Protein AF-A0A1Y3EAQ7-F1 (afdb_monomer_lite)

InterPro domains:
  IPR004911 Gamma interferon inducible lysosomal thiol reductase GILT [PF03227] (34-136)
  IPR004911 Gamma interferon inducible lysosomal thiol reductase GILT [PTHR13234] (21-135)

Organism: NCBI:txid6335

Foldseek 3Di:
DPPVVVVVVVVVVVVVPPPDPPPPPPPPQPAAEAEAEAWQADPVRLCCLPPPCVVCQVVNVVRHDYHYQHQHPKDWDDDDPPDIDIDDPVPDLRVLLNQLLVLLRVPPPRDDQNSQLSSQSRNPPDPVSLLVSCVVRPDPVCSVVSD

Radius of gyration: 25.39 Å; chains: 1; bounding box: 53×52×72 Å

Secondary structure (DSSP, 8-state):
-HHHHHHHHHHHHHHHHSPPTT--------PEEEEEEE-SS-HHHHHIIIIIIHHHHHHHTTTEEEEEEETTT-EEEEEETTEEEEE-TT-HHHHHHHHHHHHHHHHS-TTTTHHHHHHHHTT--STHHHHHHHHHHS-TTTGGG--

Structure (mmCIF, N/CA/C/O backbone):
data_AF-A0A1Y3EAQ7-F1
#
_entry.id   AF-A0A1Y3EAQ7-F1
#
loop_
_atom_site.group_PDB
_atom_site.id
_atom_site.type_symbol
_atom_site.label_atom_id
_atom_site.label_alt_id
_atom_site.label_comp_id
_atom_site.label_asym_id
_atom_site.label_entity_id
_atom_site.label_seq_id
_atom_site.pdbx_PDB_ins_code
_atom_site.Cartn_x
_atom_site.Cartn_y
_atom_site.Cartn_z
_atom_site.occupancy
_atom_site.B_iso_or_equiv
_atom_site.auth_seq_id
_atom_site.auth_comp_id
_atom_site.auth_asym_id
_atom_site.auth_atom_id
_atom_site.pdbx_PDB_model_num
ATOM 1 N N . MET A 1 1 ? -36.647 -40.692 52.885 1.00 61.34 1 MET A N 1
ATOM 2 C CA . MET A 1 1 ? -35.833 -40.673 51.645 1.00 61.34 1 MET A CA 1
ATOM 3 C C . MET A 1 1 ? -36.402 -39.780 50.529 1.00 61.34 1 MET A C 1
ATOM 5 O O . MET A 1 1 ? -35.637 -39.407 49.656 1.00 61.34 1 MET A O 1
ATOM 9 N N . GLY A 1 2 ? -37.687 -39.385 50.540 1.00 72.38 2 GLY A N 1
ATOM 10 C CA . GLY A 1 2 ? -38.293 -38.637 49.419 1.00 72.38 2 GLY A CA 1
ATOM 11 C C . GLY A 1 2 ? -38.014 -37.125 49.356 1.00 72.38 2 GLY A C 1
ATOM 12 O O . GLY A 1 2 ? -37.881 -36.582 48.267 1.00 72.38 2 GLY A O 1
ATOM 13 N N . LEU A 1 3 ? -37.874 -36.439 50.498 1.00 73.94 3 LEU A N 1
ATOM 14 C CA . LEU A 1 3 ? -37.755 -34.970 50.518 1.00 73.94 3 LEU A CA 1
ATOM 15 C C . LEU A 1 3 ? -36.405 -34.463 49.976 1.00 73.94 3 LEU A C 1
ATOM 17 O O . LEU A 1 3 ? -36.355 -33.464 49.268 1.00 73.94 3 LEU A O 1
ATOM 21 N N . GLY A 1 4 ? -35.317 -35.188 50.259 1.00 79.44 4 GLY A N 1
ATOM 22 C CA . GLY A 1 4 ? -33.986 -34.860 49.737 1.00 79.44 4 GLY A CA 1
ATOM 23 C C . GLY A 1 4 ? -33.891 -35.018 48.218 1.00 79.44 4 GLY A C 1
ATOM 24 O O . GLY A 1 4 ? -33.265 -34.199 47.556 1.00 79.44 4 GLY A O 1
ATOM 25 N N . LEU A 1 5 ? -34.580 -36.016 47.654 1.00 80.56 5 LEU A N 1
ATOM 26 C CA . LEU A 1 5 ? -34.631 -36.225 46.206 1.00 80.56 5 LEU A CA 1
ATOM 27 C C . LEU A 1 5 ? -35.392 -35.089 45.505 1.00 80.56 5 LEU A C 1
ATOM 29 O O . LEU A 1 5 ? -34.934 -34.580 44.487 1.00 80.56 5 LEU A O 1
ATOM 33 N N . LEU A 1 6 ? -36.516 -34.650 46.082 1.00 83.06 6 LEU A N 1
ATOM 34 C CA . LEU A 1 6 ? -37.315 -33.538 45.556 1.00 83.06 6 LEU A CA 1
ATOM 35 C C . LEU A 1 6 ? -36.540 -32.214 45.552 1.00 83.06 6 LEU A C 1
ATOM 37 O O . LEU A 1 6 ? -36.615 -31.467 44.580 1.00 83.06 6 LEU A O 1
ATOM 41 N N . LEU A 1 7 ? -35.752 -31.948 46.597 1.00 85.44 7 LEU A N 1
ATOM 42 C CA . LEU A 1 7 ? -34.897 -30.760 46.661 1.00 85.44 7 LEU A CA 1
ATOM 43 C C . LEU A 1 7 ? -33.788 -30.792 45.603 1.00 85.44 7 LEU A C 1
ATOM 45 O O . LEU A 1 7 ? -33.545 -29.782 44.949 1.00 85.44 7 LEU A O 1
ATOM 49 N N . ILE A 1 8 ? -33.157 -31.948 45.379 1.00 87.06 8 ILE A N 1
ATOM 50 C CA . ILE A 1 8 ? -32.129 -32.102 44.338 1.00 87.06 8 ILE A CA 1
ATOM 51 C C . ILE A 1 8 ? -32.725 -31.856 42.946 1.00 87.06 8 ILE A C 1
ATOM 53 O O . ILE A 1 8 ? -32.150 -31.108 42.156 1.00 87.06 8 ILE A O 1
ATOM 57 N N . PHE A 1 9 ? -33.902 -32.419 42.656 1.00 86.62 9 PHE A N 1
ATOM 58 C CA . PHE A 1 9 ? -34.596 -32.173 41.389 1.00 86.62 9 PHE A CA 1
ATOM 59 C C . PHE A 1 9 ? -34.982 -30.698 41.211 1.00 86.62 9 PHE A C 1
ATOM 61 O O . PHE A 1 9 ? -34.795 -30.151 40.125 1.00 86.62 9 PHE A O 1
ATOM 68 N N . ALA A 1 10 ? -35.451 -30.030 42.269 1.00 87.69 10 ALA A N 1
ATOM 69 C CA . ALA A 1 10 ? -35.785 -28.607 42.223 1.00 87.69 10 ALA A CA 1
ATOM 70 C C . ALA A 1 10 ? -34.554 -27.722 41.945 1.00 87.69 10 ALA A C 1
ATOM 72 O O . ALA A 1 10 ? -34.640 -26.791 41.145 1.00 87.69 10 ALA A O 1
ATOM 73 N N . ILE A 1 11 ? -33.400 -28.039 42.544 1.00 88.50 11 ILE A N 1
ATOM 74 C CA . ILE A 1 11 ? -32.130 -27.328 42.316 1.00 88.50 11 ILE A CA 1
ATOM 75 C C . ILE A 1 11 ? -31.636 -27.533 40.880 1.00 88.50 11 ILE A C 1
ATOM 77 O O . ILE A 1 11 ? -31.220 -26.573 40.233 1.00 88.50 11 ILE A O 1
ATOM 81 N N . LEU A 1 12 ? -31.706 -28.761 40.356 1.00 86.81 12 LEU A N 1
ATOM 82 C CA . LEU A 1 12 ? -31.305 -29.052 38.978 1.00 86.81 12 LEU A CA 1
ATOM 83 C C . LEU A 1 12 ? -32.187 -28.314 37.966 1.00 86.81 12 LEU A C 1
ATOM 85 O O . LEU A 1 12 ? -31.657 -27.724 37.029 1.00 86.81 12 LEU A O 1
ATOM 89 N N . ILE A 1 13 ? -33.506 -28.284 38.179 1.00 85.88 13 ILE A N 1
ATOM 90 C CA . ILE A 1 13 ? -34.435 -27.525 37.329 1.00 85.88 13 ILE A CA 1
ATOM 91 C C . ILE A 1 13 ? -34.134 -26.024 37.413 1.00 85.88 13 ILE A C 1
ATOM 93 O O . ILE A 1 13 ? -34.034 -25.369 36.378 1.00 85.88 13 ILE A O 1
ATOM 97 N N . ALA A 1 14 ? -33.916 -25.483 38.615 1.00 84.31 14 ALA A N 1
ATOM 98 C CA . ALA A 1 14 ? -33.540 -24.081 38.789 1.00 84.31 14 ALA A CA 1
ATOM 99 C C . ALA A 1 14 ? -32.233 -23.733 38.054 1.00 84.31 14 ALA A C 1
ATOM 101 O O . ALA A 1 14 ? -32.165 -22.683 37.423 1.00 84.31 14 ALA A O 1
ATOM 102 N N . LEU A 1 15 ? -31.234 -24.626 38.051 1.00 82.38 15 LEU A N 1
ATOM 103 C CA . LEU A 1 15 ? -29.984 -24.442 37.300 1.00 82.38 15 LEU A CA 1
ATOM 104 C C . LEU A 1 15 ? -30.187 -24.410 35.776 1.00 82.38 15 LEU A C 1
ATOM 106 O O . LEU A 1 15 ? -29.476 -23.678 35.095 1.00 82.38 15 LEU A O 1
ATOM 110 N N . GLN A 1 16 ? -31.142 -25.177 35.238 1.00 78.50 16 GLN A N 1
ATOM 111 C CA . GLN A 1 16 ? -31.467 -25.168 33.801 1.00 78.50 16 GLN A CA 1
ATOM 112 C C . GLN A 1 16 ? -32.275 -23.927 33.382 1.00 78.50 16 GLN A C 1
ATOM 114 O O . GLN A 1 16 ? -32.291 -23.577 32.204 1.00 78.50 16 GLN A O 1
ATOM 119 N N . LEU A 1 17 ? -32.953 -23.268 34.329 1.00 78.75 17 LEU A N 1
ATOM 120 C CA . LEU A 1 17 ? -33.730 -22.049 34.085 1.00 78.75 17 LEU A CA 1
ATOM 121 C C . LEU A 1 17 ? -32.894 -20.766 34.192 1.00 78.75 17 LEU A C 1
ATOM 123 O O . LEU A 1 17 ? -33.367 -19.710 33.775 1.00 78.75 17 LEU A O 1
ATOM 127 N N . VAL A 1 18 ? -31.666 -20.831 34.724 1.00 78.56 18 VAL A N 1
ATOM 128 C CA . VAL A 1 18 ? -30.730 -19.700 34.689 1.00 78.56 18 VAL A CA 1
ATOM 129 C C . VAL A 1 18 ? -30.266 -19.509 33.241 1.00 78.56 18 VAL A C 1
ATOM 131 O O . VAL A 1 18 ? -29.612 -20.399 32.693 1.00 78.56 18 VAL A O 1
ATOM 134 N N . PRO A 1 19 ? -30.561 -18.362 32.601 1.00 70.75 19 PRO A N 1
ATOM 135 C CA . PRO A 1 19 ? -30.065 -18.080 31.263 1.00 70.75 19 PRO A CA 1
ATOM 136 C C . PRO A 1 19 ? -28.538 -18.098 31.287 1.00 70.75 19 PRO A C 1
ATOM 138 O O . PRO A 1 19 ? -27.914 -17.384 32.074 1.00 70.75 19 PRO A O 1
ATOM 141 N N . ASN A 1 20 ? -27.923 -18.913 30.433 1.00 68.38 20 ASN A N 1
ATOM 142 C CA . ASN A 1 20 ? -26.477 -18.901 30.284 1.00 68.38 20 ASN A CA 1
ATOM 143 C C . ASN A 1 20 ? -26.068 -17.515 29.743 1.00 68.38 20 ASN A C 1
ATOM 145 O O . ASN A 1 20 ? -26.482 -17.163 28.640 1.00 68.38 20 ASN A O 1
ATOM 149 N N . PRO A 1 21 ? -25.239 -16.722 30.447 1.00 65.00 21 PRO A N 1
ATOM 150 C CA . PRO A 1 21 ? -24.805 -15.413 29.949 1.00 65.00 21 PRO A CA 1
ATOM 151 C C . PRO A 1 21 ? -24.023 -15.511 28.624 1.00 65.00 21 PRO A C 1
ATOM 153 O O . PRO A 1 21 ? -23.879 -14.517 27.917 1.00 65.00 21 PRO A O 1
ATOM 156 N N . ASN A 1 22 ? -23.572 -16.715 28.250 1.00 65.50 22 ASN A N 1
ATOM 157 C CA . ASN A 1 22 ? -22.917 -17.017 26.978 1.00 65.50 22 ASN A CA 1
ATOM 158 C C . ASN A 1 22 ? -23.866 -17.577 25.899 1.00 65.50 22 ASN A C 1
ATOM 160 O O . ASN A 1 22 ? -23.408 -17.841 24.790 1.00 65.50 22 ASN A O 1
ATOM 164 N N . SER A 1 23 ? -25.171 -17.745 26.165 1.00 65.75 23 SER A N 1
ATOM 165 C CA . SER A 1 23 ? -26.159 -18.143 25.142 1.00 65.75 23 SER A CA 1
ATOM 166 C C . SER A 1 23 ? -26.646 -16.971 24.291 1.00 65.75 23 SER A C 1
ATOM 168 O O . SER A 1 23 ? -27.705 -17.057 23.668 1.00 65.75 23 SER A O 1
ATOM 170 N N . GLY A 1 24 ? -25.892 -15.868 24.255 1.00 62.16 24 GLY A N 1
ATOM 171 C CA . GLY A 1 24 ? -26.090 -14.827 23.263 1.00 62.16 24 GLY A CA 1
ATOM 172 C C . GLY A 1 24 ? -25.986 -15.463 21.884 1.00 62.16 24 GLY A C 1
ATOM 173 O O . GLY A 1 24 ? -24.898 -15.839 21.449 1.00 62.16 24 GLY A O 1
ATOM 174 N N . HIS A 1 25 ? -27.125 -15.616 21.211 1.00 59.50 25 HIS A N 1
ATOM 175 C CA . HIS A 1 25 ? -27.168 -15.948 19.799 1.00 59.50 25 HIS A CA 1
ATOM 176 C C . HIS A 1 25 ? -26.383 -14.838 19.101 1.00 59.50 25 HIS A C 1
ATOM 178 O O . HIS A 1 25 ? -26.868 -13.714 18.972 1.00 59.50 25 HIS A O 1
ATOM 184 N N . ARG A 1 26 ? -25.111 -15.104 18.779 1.00 66.25 26 ARG A N 1
ATOM 185 C CA . ARG A 1 26 ? -24.231 -14.137 18.133 1.00 66.25 26 ARG A CA 1
ATOM 186 C C . ARG A 1 26 ? -24.790 -13.970 16.728 1.00 66.25 26 ARG A C 1
ATOM 188 O O . ARG A 1 26 ? -24.432 -14.727 15.830 1.00 66.25 26 ARG A O 1
ATOM 195 N N . VAL A 1 27 ? -25.732 -13.037 16.571 1.00 67.00 27 VAL A N 1
ATOM 196 C CA . VAL A 1 27 ? -26.267 -12.635 15.274 1.00 67.00 27 VAL A CA 1
ATOM 197 C C . VAL A 1 27 ? -25.048 -12.294 14.440 1.00 67.00 27 VAL A C 1
ATOM 199 O O . VAL A 1 27 ? -24.325 -11.341 14.732 1.00 67.00 27 VAL A O 1
ATOM 202 N N . LYS A 1 28 ? -24.751 -13.148 13.463 1.00 62.31 28 LYS A N 1
ATOM 203 C CA . LYS A 1 28 ? -23.653 -12.934 12.536 1.00 62.31 28 LYS A CA 1
ATOM 204 C C . LYS A 1 28 ? -24.105 -11.783 11.647 1.00 62.31 28 LYS A C 1
ATOM 206 O O . LYS A 1 28 ? -24.796 -12.004 10.658 1.00 62.31 28 LYS A O 1
ATOM 211 N N . VAL A 1 29 ? -23.822 -10.554 12.079 1.00 66.62 29 VAL A N 1
ATOM 212 C CA . VAL A 1 29 ? -24.131 -9.351 11.309 1.00 66.62 29 VAL A CA 1
ATOM 213 C C . VAL A 1 29 ? -23.452 -9.525 9.950 1.00 66.62 29 VAL A C 1
ATOM 215 O O . VAL A 1 29 ? -22.249 -9.802 9.929 1.00 66.62 29 VAL A O 1
ATOM 218 N N . PRO A 1 30 ? -24.191 -9.450 8.829 1.00 64.19 30 PRO A N 1
ATOM 219 C CA . PRO A 1 30 ? -23.590 -9.537 7.510 1.00 64.19 30 PRO A CA 1
ATOM 220 C C . PRO A 1 30 ? -22.521 -8.454 7.382 1.00 64.19 30 PRO A C 1
ATOM 222 O O . PRO A 1 30 ? -22.824 -7.263 7.416 1.00 64.19 30 PRO A O 1
ATOM 225 N N . THR A 1 31 ? -21.261 -8.866 7.286 1.00 78.06 31 THR A N 1
ATOM 226 C CA . THR A 1 31 ? -20.149 -7.947 7.059 1.00 78.06 31 THR A CA 1
ATOM 227 C C . THR A 1 31 ? -20.165 -7.534 5.600 1.00 78.06 31 THR A C 1
ATOM 229 O O . THR A 1 31 ? -20.141 -8.386 4.708 1.00 78.06 31 THR A O 1
ATOM 232 N N . VAL A 1 32 ? -20.203 -6.229 5.346 1.00 90.00 32 VAL A N 1
ATOM 233 C CA . VAL A 1 32 ? -20.077 -5.705 3.984 1.00 90.00 32 VAL A CA 1
ATOM 234 C C . VAL A 1 32 ? -18.660 -5.996 3.491 1.00 90.00 32 VAL A C 1
ATOM 236 O O . VAL A 1 32 ? -17.693 -5.843 4.234 1.00 90.00 32 VAL A O 1
ATOM 239 N N . GLN A 1 33 ? -18.526 -6.427 2.241 1.00 92.81 33 GLN A N 1
ATOM 240 C CA . GLN A 1 33 ? -17.224 -6.613 1.606 1.00 92.81 33 GLN A CA 1
ATOM 241 C C . GLN A 1 33 ? -16.861 -5.339 0.838 1.00 92.81 33 GLN A C 1
ATOM 243 O O . GLN A 1 33 ? -17.583 -4.953 -0.081 1.00 92.81 33 GLN A O 1
ATOM 248 N N . LEU A 1 34 ? -15.740 -4.707 1.185 1.00 93.50 34 LEU A N 1
ATOM 249 C CA . LEU A 1 34 ? -15.181 -3.577 0.439 1.00 93.50 34 LEU A CA 1
ATOM 250 C C . LEU A 1 34 ? -13.861 -4.008 -0.191 1.00 93.50 34 LEU A C 1
ATOM 252 O O . LEU A 1 34 ? -12.937 -4.404 0.515 1.00 93.50 34 LEU A O 1
ATOM 256 N N . ARG A 1 35 ? -13.752 -3.903 -1.515 1.00 95.88 35 ARG A N 1
ATOM 257 C CA . ARG A 1 35 ? -12.488 -4.103 -2.227 1.00 95.88 35 ARG A CA 1
ATOM 258 C C . ARG A 1 35 ? -12.066 -2.802 -2.891 1.00 95.88 35 ARG A C 1
ATOM 260 O O . ARG A 1 35 ? -12.842 -2.228 -3.649 1.00 95.88 35 ARG A O 1
ATOM 267 N N . VAL A 1 36 ? -10.849 -2.355 -2.605 1.00 97.38 36 VAL A N 1
ATOM 268 C CA . VAL A 1 36 ? -10.283 -1.111 -3.135 1.00 97.38 36 VAL A CA 1
ATOM 269 C C . VAL A 1 36 ? -9.151 -1.465 -4.087 1.00 97.38 36 VAL A C 1
ATOM 271 O O . VAL A 1 36 ? -8.145 -2.021 -3.657 1.00 97.38 36 VAL A O 1
ATOM 274 N N . PHE A 1 37 ? -9.310 -1.130 -5.364 1.00 98.06 37 PHE A N 1
ATOM 275 C CA . PHE A 1 37 ? -8.261 -1.257 -6.374 1.00 98.06 37 PHE A CA 1
ATOM 276 C C . PHE A 1 37 ? -7.602 0.103 -6.575 1.00 98.06 37 PHE A C 1
ATOM 278 O O . PHE A 1 37 ? -8.305 1.088 -6.797 1.00 98.06 37 PHE A O 1
ATOM 285 N N . TYR A 1 38 ? -6.278 0.168 -6.470 1.00 98.44 38 TYR A N 1
ATOM 286 C CA . TYR A 1 38 ? -5.552 1.439 -6.472 1.00 98.44 38 TYR A CA 1
ATOM 287 C C . TYR A 1 38 ? -4.128 1.285 -7.023 1.00 98.44 38 TYR A C 1
ATOM 289 O O . TYR A 1 38 ? -3.661 0.166 -7.234 1.00 98.44 38 TYR A O 1
ATOM 297 N N . GLU A 1 39 ? -3.445 2.406 -7.253 1.00 97.88 39 GLU A N 1
ATOM 298 C CA . GLU A 1 39 ? -2.056 2.468 -7.736 1.00 97.88 39 GLU A CA 1
ATOM 299 C C . GLU A 1 39 ? -1.207 3.288 -6.759 1.00 97.88 39 GLU A C 1
ATOM 301 O O . GLU A 1 39 ? -1.717 4.197 -6.096 1.00 97.88 39 GLU A O 1
ATOM 306 N N . SER A 1 40 ? 0.085 2.987 -6.642 1.00 97.44 40 SER A N 1
ATOM 307 C CA . SER A 1 40 ? 0.965 3.661 -5.683 1.00 97.44 40 SER A CA 1
ATOM 308 C C . SER A 1 40 ? 1.290 5.112 -6.047 1.00 97.44 40 SER A C 1
ATOM 310 O O . SER A 1 40 ? 1.558 5.903 -5.141 1.00 97.44 40 SER A O 1
ATOM 312 N N . LEU A 1 41 ? 1.316 5.466 -7.342 1.00 97.44 41 LEU A N 1
ATOM 313 C CA . LEU A 1 41 ? 1.669 6.814 -7.817 1.00 97.44 41 LEU A CA 1
ATOM 314 C C . LEU A 1 41 ? 0.489 7.583 -8.434 1.00 97.44 41 LEU A C 1
ATOM 316 O O . LEU A 1 41 ? 0.651 8.742 -8.812 1.00 97.44 41 LEU A O 1
ATOM 320 N N . CYS A 1 42 ? -0.711 6.997 -8.476 1.00 98.12 42 CYS A N 1
ATOM 321 C CA . CYS A 1 42 ? -1.909 7.699 -8.927 1.00 98.12 42 CYS A CA 1
ATOM 322 C C . CYS A 1 42 ? -2.397 8.703 -7.859 1.00 98.12 42 CYS A C 1
ATOM 324 O O . CYS A 1 42 ? -2.722 8.299 -6.737 1.00 98.12 42 CYS A O 1
ATOM 326 N N . PRO A 1 43 ? -2.533 10.002 -8.185 1.00 97.50 43 PRO A N 1
ATOM 327 C CA . PRO A 1 43 ? -2.933 11.015 -7.211 1.00 97.50 43 PRO A CA 1
ATOM 328 C C . PRO A 1 43 ? -4.340 10.807 -6.643 1.00 97.50 43 PRO A C 1
ATOM 330 O O . PRO A 1 43 ? -4.551 11.033 -5.450 1.00 97.50 43 PRO A O 1
ATOM 333 N N . ASP A 1 44 ? -5.279 10.307 -7.446 1.00 97.94 44 ASP A N 1
ATOM 334 C CA . ASP A 1 44 ? -6.643 10.024 -6.988 1.00 97.94 44 ASP A CA 1
ATOM 335 C C . ASP A 1 44 ? -6.676 8.839 -6.014 1.00 97.94 44 ASP A C 1
ATOM 337 O O . ASP A 1 44 ? -7.376 8.887 -5.001 1.00 97.94 44 ASP A O 1
ATOM 341 N N . SER A 1 45 ? -5.855 7.810 -6.265 1.00 98.25 45 SER A N 1
ATOM 342 C CA . SER A 1 45 ? -5.665 6.681 -5.342 1.00 98.25 45 SER A CA 1
ATOM 343 C C . SER A 1 45 ? -5.131 7.159 -3.994 1.00 98.25 45 SER A C 1
ATOM 345 O O . SER A 1 45 ? -5.682 6.821 -2.944 1.00 98.25 45 SER A O 1
ATOM 347 N N . THR A 1 46 ? -4.094 8.001 -4.014 1.00 97.56 46 THR A N 1
ATOM 348 C CA . THR A 1 46 ? -3.530 8.599 -2.799 1.00 97.56 46 THR A CA 1
ATOM 349 C C . THR A 1 46 ? -4.563 9.431 -2.047 1.00 97.56 46 THR A C 1
ATOM 351 O O . THR A 1 46 ? -4.676 9.313 -0.825 1.00 97.56 46 THR A O 1
ATOM 354 N N . SER A 1 47 ? -5.325 10.256 -2.770 1.00 98.12 47 SER A N 1
ATOM 355 C CA . SER A 1 47 ? -6.371 11.101 -2.197 1.00 98.12 47 SER A CA 1
ATOM 356 C C . SER A 1 47 ? -7.446 10.260 -1.512 1.00 98.12 47 SER A C 1
ATOM 358 O O . SER A 1 47 ? -7.747 10.489 -0.340 1.00 98.12 47 SER A O 1
ATOM 360 N N . PHE A 1 48 ? -7.966 9.232 -2.188 1.00 97.94 48 PHE A N 1
ATOM 361 C CA . PHE A 1 48 ? -8.950 8.318 -1.612 1.00 97.94 48 PHE A CA 1
ATOM 362 C C . PHE A 1 48 ? -8.429 7.639 -0.338 1.00 97.94 48 PHE A C 1
ATOM 364 O O . PHE A 1 48 ? -9.095 7.683 0.699 1.00 97.94 48 PHE A O 1
ATOM 371 N N . LEU A 1 49 ? -7.228 7.055 -0.386 1.00 97.69 49 LEU A N 1
ATOM 372 C CA . LEU A 1 49 ? -6.666 6.328 0.754 1.00 97.69 49 LEU A CA 1
ATOM 373 C C . LEU A 1 49 ? -6.466 7.238 1.970 1.00 97.69 49 LEU A C 1
ATOM 375 O O . LEU A 1 49 ? -6.947 6.911 3.052 1.00 97.69 49 LEU A O 1
ATOM 379 N N . ARG A 1 50 ? -5.826 8.398 1.789 1.00 96.12 50 ARG A N 1
ATOM 380 C CA . ARG A 1 50 ? -5.467 9.296 2.900 1.00 96.12 50 ARG A CA 1
ATOM 381 C C . ARG A 1 50 ? -6.640 10.112 3.430 1.00 96.12 50 ARG A C 1
ATOM 383 O O . ARG A 1 50 ? -6.734 10.343 4.629 1.00 96.12 50 ARG A O 1
ATOM 390 N N . THR A 1 51 ? -7.506 10.605 2.547 1.00 96.69 51 THR A N 1
ATOM 391 C CA . THR A 1 51 ? -8.527 11.598 2.933 1.00 96.69 51 THR A CA 1
ATOM 392 C C . THR A 1 51 ? -9.899 10.989 3.185 1.00 96.69 51 THR A C 1
ATOM 394 O O . THR A 1 51 ? -10.698 11.592 3.896 1.00 96.69 51 THR A O 1
ATOM 397 N N . GLN A 1 52 ? -10.177 9.802 2.636 1.00 96.00 52 GLN A N 1
ATOM 398 C CA . GLN A 1 52 ? -11.487 9.157 2.760 1.00 96.00 52 GLN A CA 1
ATOM 399 C C . GLN A 1 52 ? -11.399 7.856 3.556 1.00 96.00 52 GLN A C 1
ATOM 401 O O . GLN A 1 52 ? -12.137 7.682 4.524 1.00 96.00 52 GLN A O 1
ATOM 406 N N . LEU A 1 53 ? -10.492 6.947 3.186 1.00 96.00 53 LEU A N 1
ATOM 407 C CA . LEU A 1 53 ? -10.435 5.623 3.808 1.00 96.00 53 LEU A CA 1
ATOM 408 C C . LEU A 1 53 ? -9.771 5.643 5.192 1.00 96.00 53 LEU A C 1
ATOM 410 O O . LEU A 1 53 ? -10.328 5.101 6.147 1.00 96.00 53 LEU A O 1
ATOM 414 N N . GLU A 1 54 ? -8.598 6.262 5.312 1.00 94.56 54 GLU A N 1
ATOM 415 C CA . GLU A 1 54 ? -7.802 6.274 6.544 1.00 94.56 54 GLU A CA 1
ATOM 416 C C . GLU A 1 54 ? -8.524 6.884 7.756 1.00 94.56 54 GLU A C 1
ATOM 418 O O . GLU A 1 54 ? -8.533 6.234 8.807 1.00 94.56 54 GLU A O 1
ATOM 423 N N . PRO A 1 55 ? -9.240 8.021 7.639 1.00 94.81 55 PRO A N 1
ATOM 424 C CA . PRO A 1 55 ? -10.008 8.578 8.755 1.00 94.81 55 PRO A CA 1
ATOM 425 C C . PRO A 1 55 ? -11.119 7.649 9.262 1.00 94.81 55 PRO A C 1
ATOM 427 O O . PRO A 1 55 ? -11.490 7.702 10.435 1.00 94.81 55 PRO A O 1
ATOM 430 N N . LEU A 1 56 ? -11.659 6.792 8.390 1.00 94.00 56 LEU A N 1
ATOM 431 C CA . LEU A 1 56 ? -12.745 5.869 8.721 1.00 94.00 56 LEU A CA 1
ATOM 432 C C . LEU A 1 56 ? -12.241 4.500 9.184 1.00 94.00 56 LEU A C 1
ATOM 434 O O . LEU A 1 56 ? -13.011 3.746 9.779 1.00 94.00 56 LEU A O 1
ATOM 438 N N . TRP A 1 57 ? -10.971 4.171 8.946 1.00 94.31 57 TRP A N 1
ATOM 439 C CA . TRP A 1 57 ? -10.416 2.824 9.086 1.00 94.31 57 TRP A CA 1
ATOM 440 C C . TRP A 1 57 ? -10.710 2.129 10.429 1.00 94.31 57 TRP A C 1
ATOM 442 O O . TRP A 1 57 ? -11.200 0.995 10.403 1.00 94.31 57 TRP A O 1
ATOM 452 N N . PRO A 1 58 ? -10.514 2.766 11.606 1.00 91.44 58 PRO A N 1
ATOM 453 C CA . PRO A 1 58 ? -10.748 2.100 12.892 1.00 91.44 58 PRO A CA 1
ATOM 454 C C . PRO A 1 58 ? -12.217 1.722 13.126 1.00 91.44 58 PRO A C 1
ATOM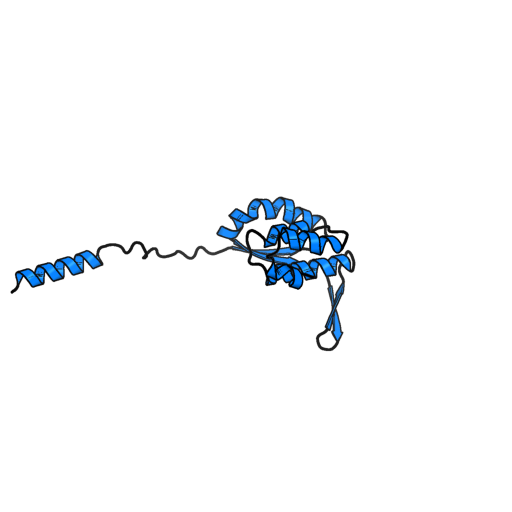 456 O O . PRO A 1 58 ? -12.514 0.714 13.771 1.00 91.44 58 PRO A O 1
ATOM 459 N N . THR A 1 59 ? -13.142 2.531 12.611 1.00 91.06 59 THR A N 1
ATOM 460 C CA . THR A 1 59 ? -14.586 2.297 12.733 1.00 91.06 59 THR A CA 1
ATOM 461 C C . THR A 1 59 ? -15.069 1.339 11.651 1.00 91.06 59 THR A C 1
ATOM 463 O O . THR A 1 59 ? -15.847 0.431 11.927 1.00 91.06 59 THR A O 1
ATOM 466 N N . LEU A 1 60 ? -14.565 1.498 10.427 1.00 90.81 60 LEU A N 1
ATOM 467 C CA . LEU A 1 60 ? -14.962 0.725 9.256 1.00 90.81 60 LEU A CA 1
ATOM 468 C C . LEU A 1 60 ? -14.683 -0.772 9.436 1.00 90.81 60 LEU A C 1
ATOM 470 O O . LEU A 1 60 ? -15.558 -1.590 9.156 1.00 90.81 60 LEU A O 1
ATOM 474 N N . LEU A 1 61 ? -13.512 -1.130 9.978 1.00 91.00 61 LEU A N 1
ATOM 475 C CA . LEU A 1 61 ? -13.113 -2.528 10.200 1.00 91.00 61 LEU A CA 1
ATOM 476 C C . LEU A 1 61 ? -14.010 -3.295 11.192 1.00 91.00 61 LEU A C 1
ATOM 478 O O . LEU A 1 61 ? -13.929 -4.519 11.261 1.00 91.00 61 LEU A O 1
ATOM 482 N N . GLN A 1 62 ? -14.875 -2.614 11.953 1.00 89.69 62 GLN A N 1
ATOM 483 C CA . GLN A 1 62 ? -15.838 -3.267 12.853 1.00 89.69 62 GLN A CA 1
ATOM 484 C C . GLN A 1 62 ? -17.054 -3.833 12.103 1.00 89.69 62 GLN A C 1
ATOM 486 O O . GLN A 1 62 ? -17.726 -4.731 12.608 1.00 89.69 62 GLN A O 1
ATOM 491 N N . PHE A 1 63 ? -17.334 -3.315 10.904 1.00 90.00 63 PHE A N 1
ATOM 492 C CA . PHE A 1 63 ? -18.546 -3.624 10.136 1.00 90.00 63 PHE A CA 1
ATOM 493 C C . PHE A 1 63 ? -18.249 -4.142 8.724 1.00 90.00 63 PHE A C 1
ATOM 495 O O . PHE A 1 63 ? -19.101 -4.777 8.097 1.00 90.00 63 PHE A O 1
ATOM 502 N N . VAL A 1 64 ? -17.046 -3.867 8.218 1.00 91.00 64 VAL A N 1
ATOM 503 C CA . VAL A 1 64 ? -16.652 -4.110 6.833 1.00 91.00 64 VAL A CA 1
ATOM 504 C C . VAL A 1 64 ? -15.385 -4.948 6.798 1.00 91.00 64 VAL A C 1
ATOM 506 O O . VAL A 1 64 ? -14.399 -4.652 7.470 1.00 91.00 64 VAL A O 1
ATOM 509 N N . ASN A 1 65 ? -15.399 -5.975 5.959 1.00 91.38 65 ASN A N 1
ATOM 510 C CA . ASN A 1 65 ? -14.203 -6.719 5.609 1.00 91.38 65 ASN A CA 1
ATOM 511 C C . ASN A 1 65 ? -13.549 -6.045 4.397 1.00 91.38 65 ASN A C 1
ATOM 513 O O . ASN A 1 65 ? -14.082 -6.105 3.282 1.00 91.38 65 ASN A O 1
ATOM 517 N N . VAL A 1 66 ? -12.429 -5.360 4.635 1.00 92.88 66 VAL A N 1
ATOM 518 C CA . VAL A 1 66 ? -11.738 -4.581 3.606 1.00 92.88 66 VAL A CA 1
ATOM 519 C C . VAL A 1 66 ? -10.596 -5.380 2.985 1.00 92.88 66 VAL A C 1
ATOM 521 O O . VAL A 1 66 ? -9.755 -5.931 3.689 1.00 92.88 66 VAL A O 1
ATOM 524 N N . SER A 1 67 ? -10.541 -5.385 1.655 1.00 94.06 67 SER A N 1
ATOM 525 C CA . SER A 1 67 ? -9.448 -5.925 0.848 1.00 94.06 67 SER A CA 1
ATOM 526 C C . SER A 1 67 ? -8.836 -4.796 0.019 1.00 94.06 67 SER A C 1
ATOM 528 O O . SER A 1 67 ? -9.532 -4.123 -0.743 1.00 94.06 67 SER A O 1
ATOM 530 N N . LEU A 1 68 ? -7.537 -4.573 0.193 1.00 97.62 68 LEU A N 1
ATOM 531 C CA . LEU A 1 68 ? -6.764 -3.575 -0.542 1.00 97.62 68 LEU A CA 1
ATOM 532 C C . LEU A 1 68 ? -6.008 -4.290 -1.666 1.00 97.62 68 LEU A C 1
ATOM 534 O O . LEU A 1 68 ? -5.371 -5.307 -1.417 1.00 97.62 68 LEU A O 1
ATOM 538 N N . VAL A 1 69 ? -6.115 -3.793 -2.897 1.00 98.00 69 VAL A N 1
ATOM 539 C CA . VAL A 1 69 ? -5.539 -4.421 -4.096 1.00 98.00 69 VAL A CA 1
ATOM 540 C C . VAL A 1 69 ? -4.699 -3.387 -4.866 1.00 98.00 69 VAL A C 1
ATOM 542 O O . VAL A 1 69 ? -5.238 -2.674 -5.721 1.00 98.00 69 VAL A O 1
ATOM 545 N N . PRO A 1 70 ? -3.394 -3.264 -4.557 1.00 97.44 70 PRO A N 1
ATOM 546 C CA . PRO A 1 70 ? -2.469 -2.392 -5.281 1.00 97.44 70 PRO A CA 1
ATOM 547 C C . PRO A 1 70 ? -2.140 -2.991 -6.655 1.00 97.44 70 PRO A C 1
ATOM 549 O O . PRO A 1 70 ? -1.320 -3.895 -6.784 1.00 97.44 70 PRO A O 1
ATOM 552 N N . TYR A 1 71 ? -2.811 -2.502 -7.692 1.00 97.19 71 TYR A N 1
ATOM 553 C CA . TYR A 1 71 ? -2.617 -2.935 -9.077 1.00 97.19 71 TYR A CA 1
ATOM 554 C C . TYR A 1 71 ? -3.107 -1.857 -10.048 1.00 97.19 71 TYR A C 1
ATOM 556 O O . TYR A 1 71 ? -2.349 -1.365 -10.882 1.00 97.19 71 TYR A O 1
ATOM 564 N N . GLY A 1 72 ? -4.382 -1.474 -9.903 1.00 94.69 72 GLY A N 1
ATOM 565 C CA . GLY A 1 72 ? -5.054 -0.459 -10.711 1.00 94.69 72 GLY A CA 1
ATOM 566 C C . GLY A 1 72 ? -4.968 -0.737 -12.208 1.00 94.69 72 GLY A C 1
ATOM 567 O O . GLY A 1 72 ? -5.472 -1.757 -12.676 1.00 94.69 72 GLY A O 1
ATOM 568 N N . LYS A 1 73 ? -4.356 0.180 -12.958 1.00 96.69 73 LYS A N 1
ATOM 569 C CA . LYS A 1 73 ? -4.194 0.099 -14.417 1.00 96.69 73 LYS A CA 1
ATOM 570 C C . LYS A 1 73 ? -2.876 -0.536 -14.858 1.00 96.69 73 LYS A C 1
ATOM 572 O O . LYS A 1 73 ? -2.482 -0.378 -16.017 1.00 96.69 73 LYS A O 1
ATOM 577 N N . ALA A 1 74 ? -2.181 -1.236 -13.963 1.00 97.31 74 ALA A N 1
ATOM 578 C CA . ALA A 1 74 ? -1.082 -2.083 -14.384 1.00 97.31 74 ALA A CA 1
ATOM 579 C C . ALA A 1 74 ? -1.571 -3.131 -15.402 1.00 97.31 74 ALA A C 1
ATOM 581 O O . ALA A 1 74 ? -2.735 -3.529 -15.430 1.00 97.31 74 ALA A O 1
ATOM 582 N N . SER A 1 75 ? -0.663 -3.571 -16.260 1.00 97.25 75 SER A N 1
ATOM 583 C CA . SER A 1 75 ? -0.851 -4.708 -17.160 1.00 97.25 75 SER A CA 1
ATOM 584 C C . SER A 1 75 ? 0.319 -5.666 -16.991 1.00 97.25 75 SER A C 1
ATOM 586 O O . SER A 1 75 ? 1.341 -5.307 -16.407 1.00 97.25 75 SER A O 1
ATOM 588 N N . TRP A 1 76 ? 0.178 -6.893 -17.473 1.00 95.56 76 TRP A N 1
ATOM 589 C CA . TRP A 1 76 ? 1.235 -7.892 -17.406 1.00 95.56 76 TRP A CA 1
ATOM 590 C C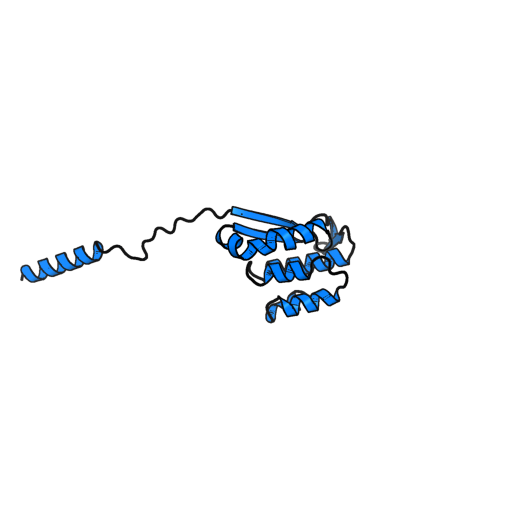 . TRP A 1 76 ? 1.391 -8.607 -18.742 1.00 95.56 76 TRP A C 1
ATOM 592 O O . TRP A 1 76 ? 0.463 -8.668 -19.552 1.00 95.56 76 TRP A O 1
ATOM 602 N N . LYS A 1 77 ? 2.586 -9.147 -18.963 1.00 96.12 77 LYS A N 1
ATOM 603 C CA . LYS A 1 77 ? 2.886 -10.085 -20.043 1.00 96.12 77 LYS A CA 1
ATOM 604 C C . LYS A 1 77 ? 3.638 -11.266 -19.457 1.00 96.12 77 LYS A C 1
ATOM 606 O O . LYS A 1 77 ? 4.577 -11.064 -18.692 1.00 96.12 77 LYS A O 1
ATOM 611 N N . GLN A 1 78 ? 3.225 -12.473 -19.820 1.00 95.44 78 GLN A N 1
ATOM 612 C CA . GLN A 1 78 ? 3.988 -13.673 -19.511 1.00 95.44 78 GLN A CA 1
ATOM 613 C C . GLN A 1 78 ? 5.223 -13.707 -20.416 1.00 95.44 78 GLN A C 1
ATOM 615 O O . GLN A 1 78 ? 5.095 -13.503 -21.627 1.00 95.44 78 GLN A O 1
ATOM 620 N N . VAL A 1 79 ? 6.402 -13.893 -19.826 1.00 93.62 79 VAL A N 1
ATOM 621 C CA . VAL A 1 79 ? 7.678 -13.946 -20.558 1.00 93.62 79 VAL A CA 1
ATOM 622 C C . VAL A 1 79 ? 8.271 -15.350 -20.603 1.00 93.62 79 VAL A C 1
ATOM 624 O O . VAL A 1 79 ? 8.854 -15.686 -21.624 1.00 93.62 79 VAL A O 1
ATOM 627 N N . ASP A 1 80 ? 8.030 -16.175 -19.580 1.00 92.06 80 ASP A N 1
ATOM 628 C CA . ASP A 1 80 ? 8.411 -17.593 -19.516 1.00 92.06 80 ASP A CA 1
ATOM 629 C C . ASP A 1 80 ? 7.346 -18.401 -18.744 1.00 92.06 80 ASP A C 1
ATOM 631 O O . ASP A 1 80 ? 6.333 -17.849 -18.307 1.00 92.06 80 ASP A O 1
ATOM 635 N N . ASN A 1 81 ? 7.545 -19.718 -18.596 1.00 79.12 81 ASN A N 1
ATOM 636 C CA . ASN A 1 81 ? 6.530 -20.672 -18.117 1.00 79.12 81 ASN A CA 1
ATOM 637 C C . ASN A 1 81 ? 5.875 -20.348 -16.763 1.00 79.12 81 ASN A C 1
ATOM 639 O O . ASN A 1 81 ? 4.812 -20.900 -16.526 1.00 79.12 81 ASN A O 1
ATOM 643 N N . ASP A 1 82 ? 6.421 -19.438 -15.950 1.00 87.75 82 ASP A N 1
ATOM 644 C CA . ASP A 1 82 ? 5.749 -18.865 -14.770 1.00 87.75 82 ASP A CA 1
ATOM 645 C C . ASP A 1 82 ? 6.187 -17.415 -14.458 1.00 87.75 82 ASP A C 1
ATOM 647 O O . ASP A 1 82 ? 5.847 -16.867 -13.409 1.00 87.75 82 ASP A O 1
ATOM 651 N N . ASP A 1 83 ? 6.909 -16.763 -15.376 1.00 90.44 83 ASP A N 1
ATOM 652 C CA . ASP A 1 83 ? 7.442 -15.417 -15.153 1.00 90.44 83 ASP A CA 1
ATOM 653 C C . ASP A 1 83 ? 6.593 -14.351 -15.842 1.00 90.44 83 ASP A C 1
ATOM 655 O O . ASP A 1 83 ? 6.221 -14.459 -17.017 1.00 90.44 83 ASP A O 1
ATOM 659 N N . TYR A 1 84 ? 6.334 -13.271 -15.106 1.00 92.69 84 TYR A N 1
ATOM 660 C CA . TYR A 1 84 ? 5.492 -12.162 -15.536 1.00 92.69 84 TYR A CA 1
ATOM 661 C C . TYR A 1 84 ? 6.257 -10.846 -15.461 1.00 92.69 84 TYR A C 1
ATOM 663 O O . TYR A 1 84 ? 6.859 -10.506 -14.442 1.00 92.69 84 TYR A O 1
ATOM 671 N N . VAL A 1 85 ? 6.166 -10.055 -16.526 1.00 94.31 85 VAL A N 1
ATOM 672 C CA . VAL A 1 85 ? 6.625 -8.666 -16.529 1.00 94.31 85 VAL A CA 1
ATOM 673 C C . VAL A 1 85 ? 5.420 -7.752 -16.400 1.00 94.31 85 VAL A C 1
ATOM 675 O O . VAL A 1 85 ? 4.497 -7.801 -17.215 1.00 94.31 85 VAL A O 1
ATOM 678 N N . PHE A 1 86 ? 5.449 -6.898 -15.380 1.00 95.88 86 PHE A N 1
ATOM 679 C CA . PHE A 1 86 ? 4.415 -5.905 -15.121 1.00 95.88 86 PHE A CA 1
ATOM 680 C C . PHE A 1 86 ? 4.770 -4.555 -15.749 1.00 95.88 86 PHE A C 1
ATOM 682 O O . PHE A 1 86 ? 5.915 -4.099 -15.710 1.00 95.88 86 PHE A O 1
ATOM 689 N N . HIS A 1 87 ? 3.756 -3.895 -16.300 1.00 97.81 87 HIS A N 1
ATOM 690 C CA . HIS A 1 87 ? 3.825 -2.551 -16.855 1.00 97.81 87 HIS A CA 1
ATOM 691 C C . HIS A 1 87 ? 2.823 -1.655 -16.132 1.00 97.81 87 HIS A C 1
ATOM 693 O O . HIS A 1 87 ? 1.623 -1.916 -16.169 1.00 97.81 87 HIS A O 1
ATOM 699 N N . CYS A 1 88 ? 3.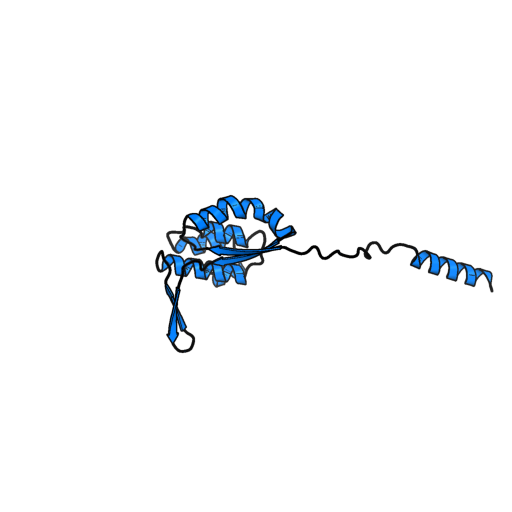319 -0.589 -15.512 1.00 97.88 88 CYS A N 1
ATOM 700 C CA . CYS A 1 88 ? 2.533 0.366 -14.737 1.00 97.88 88 CYS A CA 1
ATOM 701 C C . CYS A 1 88 ? 2.522 1.742 -15.422 1.00 97.88 88 CYS A C 1
ATOM 703 O O . CYS A 1 88 ? 3.449 2.064 -16.174 1.00 97.88 88 CYS A O 1
ATOM 705 N N . GLN A 1 89 ? 1.487 2.554 -15.188 1.00 97.12 89 GLN A N 1
ATOM 706 C CA . GLN A 1 89 ? 1.298 3.827 -15.901 1.00 97.12 89 GLN A CA 1
ATOM 707 C C . GLN A 1 89 ? 2.375 4.851 -15.543 1.00 97.12 89 GLN A C 1
ATOM 709 O O . GLN A 1 89 ? 2.806 5.623 -16.400 1.00 97.12 89 GLN A O 1
ATOM 714 N N . HIS A 1 90 ? 2.853 4.807 -14.300 1.00 95.81 90 HIS A N 1
ATOM 715 C CA . HIS A 1 90 ? 3.884 5.710 -13.788 1.00 95.81 90 HIS A CA 1
ATOM 716 C C . HIS A 1 90 ? 5.274 5.044 -13.732 1.00 95.81 90 HIS A C 1
ATOM 718 O O . HIS A 1 90 ? 6.151 5.443 -12.965 1.00 95.81 90 HIS A O 1
ATOM 724 N N . GLY A 1 91 ? 5.498 4.024 -14.568 1.00 95.50 91 GLY A N 1
ATOM 725 C CA . GLY A 1 91 ? 6.801 3.387 -14.759 1.00 95.50 91 GLY A CA 1
ATOM 726 C C . GLY A 1 91 ? 7.184 2.369 -13.680 1.00 95.50 91 GLY A C 1
ATOM 727 O O . GLY A 1 91 ? 6.360 1.899 -12.898 1.00 95.50 91 GLY A O 1
ATOM 728 N N . LYS A 1 92 ? 8.470 1.988 -13.661 1.00 94.56 92 LYS A N 1
ATOM 729 C CA . LYS A 1 92 ? 8.970 0.867 -12.843 1.00 94.56 92 LYS A CA 1
ATOM 730 C C . LYS A 1 92 ? 8.785 1.088 -11.340 1.00 94.56 92 LYS A C 1
ATOM 732 O O . LYS A 1 92 ? 8.476 0.138 -10.633 1.00 94.56 92 LYS A O 1
ATOM 737 N N . LEU A 1 93 ? 8.942 2.326 -10.869 1.00 94.25 93 LEU A N 1
ATOM 738 C CA . LEU A 1 93 ? 8.790 2.648 -9.451 1.00 94.25 93 LEU A CA 1
ATOM 739 C C . LEU A 1 93 ? 7.370 2.360 -8.950 1.00 94.25 93 LEU A C 1
ATOM 741 O O . LEU A 1 93 ? 7.219 1.802 -7.869 1.00 94.25 93 LEU A O 1
ATOM 745 N N . GLU A 1 94 ? 6.341 2.672 -9.744 1.00 96.69 94 GLU A N 1
ATOM 746 C CA . GLU A 1 94 ? 4.963 2.308 -9.401 1.00 96.69 94 GLU A CA 1
ATOM 747 C C . GLU A 1 94 ? 4.790 0.797 -9.274 1.00 96.69 94 GLU A C 1
ATOM 749 O O . GLU A 1 94 ? 4.212 0.330 -8.300 1.00 96.69 94 GLU A O 1
ATOM 754 N N . CYS A 1 95 ? 5.339 0.020 -10.210 1.00 96.12 95 CYS A N 1
ATOM 755 C CA . CYS A 1 95 ? 5.278 -1.438 -10.116 1.00 96.12 95 CYS A CA 1
ATOM 756 C C . CYS A 1 95 ? 5.978 -1.963 -8.853 1.00 96.12 95 CYS A C 1
ATOM 758 O O . CYS A 1 95 ? 5.417 -2.807 -8.159 1.00 96.12 95 CYS A O 1
ATOM 760 N N . THR A 1 96 ? 7.161 -1.440 -8.518 1.00 93.94 96 THR A N 1
ATOM 761 C CA . THR A 1 96 ? 7.895 -1.824 -7.301 1.00 93.94 96 THR A CA 1
ATOM 762 C C . THR A 1 96 ? 7.098 -1.507 -6.034 1.00 93.94 96 THR A C 1
ATOM 764 O O . THR A 1 96 ? 6.996 -2.347 -5.144 1.00 93.94 96 THR A O 1
ATOM 767 N N . LEU A 1 97 ? 6.482 -0.327 -5.956 1.00 95.38 97 LEU A N 1
ATOM 768 C CA . LEU A 1 97 ? 5.675 0.055 -4.798 1.00 95.38 97 LEU A CA 1
ATOM 769 C C . LEU A 1 97 ? 4.351 -0.721 -4.728 1.00 95.38 97 LEU A C 1
ATOM 771 O O . LEU A 1 97 ? 3.956 -1.128 -3.638 1.00 95.38 97 LEU A O 1
ATOM 775 N N . ASN A 1 98 ? 3.688 -0.982 -5.861 1.00 96.81 98 ASN A N 1
ATOM 776 C CA . ASN A 1 98 ? 2.501 -1.843 -5.913 1.00 96.81 98 ASN A CA 1
ATOM 777 C C . ASN A 1 98 ? 2.823 -3.268 -5.428 1.00 96.81 98 ASN A C 1
ATOM 779 O O . ASN A 1 98 ? 2.041 -3.854 -4.678 1.00 96.81 98 ASN A O 1
ATOM 783 N N . GLN A 1 99 ? 3.984 -3.810 -5.808 1.00 94.56 99 GLN A N 1
ATOM 784 C CA . GLN A 1 99 ? 4.457 -5.115 -5.344 1.00 94.56 99 GLN A CA 1
ATOM 785 C C . GLN A 1 99 ? 4.712 -5.114 -3.832 1.00 94.56 99 GLN A C 1
ATOM 787 O O . GLN A 1 99 ? 4.158 -5.956 -3.131 1.00 94.56 99 GLN A O 1
ATOM 792 N N . ALA A 1 100 ? 5.455 -4.136 -3.306 1.00 94.38 100 ALA A N 1
ATOM 793 C CA . ALA A 1 100 ? 5.703 -4.030 -1.866 1.00 94.38 100 ALA A CA 1
ATOM 794 C C . ALA A 1 100 ? 4.401 -3.881 -1.055 1.00 94.38 100 ALA A C 1
ATOM 796 O O . ALA A 1 100 ? 4.213 -4.527 -0.024 1.00 94.38 100 ALA A O 1
ATOM 797 N N . MET A 1 101 ? 3.450 -3.075 -1.541 1.00 96.06 101 MET A N 1
ATOM 798 C CA . MET A 1 101 ? 2.123 -2.966 -0.927 1.00 96.06 101 MET A CA 1
ATOM 799 C C . MET A 1 101 ? 1.332 -4.282 -1.015 1.00 96.06 101 MET A C 1
ATOM 801 O O . MET A 1 101 ? 0.578 -4.583 -0.092 1.00 96.06 101 MET A O 1
ATOM 805 N N . SER A 1 102 ? 1.498 -5.072 -2.083 1.00 96.06 102 SER A N 1
ATOM 806 C CA . SER A 1 102 ? 0.887 -6.407 -2.195 1.00 96.06 102 SER A CA 1
ATOM 807 C C . SER A 1 102 ? 1.432 -7.345 -1.118 1.00 96.06 102 SER A C 1
ATOM 809 O O . SER A 1 102 ? 0.645 -7.988 -0.426 1.00 96.06 102 SER A O 1
ATOM 811 N N . CYS A 1 103 ? 2.754 -7.355 -0.907 1.00 95.50 103 CYS A N 1
ATOM 812 C CA . CYS A 1 103 ? 3.379 -8.098 0.190 1.00 95.50 103 CYS A CA 1
ATOM 813 C C . CYS A 1 103 ? 2.828 -7.645 1.550 1.00 95.50 103 CYS A C 1
ATOM 815 O O . CYS A 1 103 ? 2.463 -8.473 2.379 1.00 95.50 103 CYS A O 1
ATOM 817 N N . ALA A 1 104 ? 2.674 -6.335 1.771 1.00 95.31 104 ALA A N 1
ATOM 818 C CA . ALA A 1 104 ? 2.100 -5.817 3.013 1.00 95.31 104 ALA A CA 1
ATOM 819 C C . ALA A 1 104 ? 0.670 -6.316 3.263 1.00 95.31 104 ALA A C 1
ATOM 821 O O . ALA A 1 104 ? 0.343 -6.662 4.396 1.00 95.31 104 ALA A O 1
ATOM 822 N N . VAL A 1 105 ? -0.173 -6.370 2.228 1.00 96.00 105 VAL A N 1
ATOM 823 C CA . VAL A 1 105 ? -1.549 -6.885 2.336 1.00 96.00 105 VAL A CA 1
ATOM 824 C C . VAL A 1 105 ? -1.576 -8.372 2.696 1.00 96.00 105 VAL A C 1
ATOM 826 O O . VAL A 1 105 ? -2.444 -8.779 3.468 1.00 96.00 105 VAL A O 1
ATOM 829 N N . GLU A 1 106 ? -0.637 -9.162 2.176 1.00 95.12 106 GLU A N 1
ATOM 830 C CA . GLU A 1 106 ? -0.533 -10.595 2.481 1.00 95.12 106 GLU A CA 1
ATOM 831 C C . GLU A 1 106 ? -0.012 -10.842 3.908 1.00 95.12 106 GLU A C 1
ATOM 833 O O . GLU A 1 106 ? -0.542 -11.673 4.647 1.00 95.12 106 GLU A O 1
ATOM 838 N N . LEU A 1 107 ? 1.003 -10.083 4.327 1.00 94.38 107 LEU A N 1
ATOM 839 C CA . LEU A 1 107 ? 1.746 -10.332 5.566 1.00 94.38 107 LEU A CA 1
ATOM 840 C C . LEU A 1 107 ? 1.150 -9.629 6.795 1.00 94.38 107 LEU A C 1
ATOM 842 O O . LEU A 1 107 ? 1.346 -10.068 7.933 1.00 94.38 107 LEU A O 1
ATOM 846 N N . ILE A 1 108 ? 0.417 -8.528 6.604 1.00 93.62 108 ILE A N 1
ATOM 847 C CA . ILE A 1 108 ? -0.088 -7.689 7.695 1.00 93.62 108 ILE A CA 1
ATOM 848 C C . ILE A 1 108 ? -1.612 -7.745 7.723 1.00 93.62 108 ILE A C 1
ATOM 850 O O . ILE A 1 108 ? -2.302 -7.271 6.823 1.00 93.62 108 ILE A O 1
ATOM 854 N N . ARG A 1 109 ? -2.165 -8.252 8.831 1.00 90.44 109 ARG A N 1
ATOM 855 C CA . ARG A 1 109 ? -3.621 -8.274 9.026 1.00 90.44 109 ARG A CA 1
ATOM 856 C C . ARG A 1 109 ? -4.222 -6.863 8.929 1.00 90.44 109 ARG A C 1
ATOM 858 O O . ARG A 1 109 ? -3.660 -5.931 9.519 1.00 90.44 109 ARG A O 1
ATOM 865 N N . PRO A 1 110 ? -5.406 -6.709 8.301 1.00 85.31 110 PRO A N 1
ATOM 866 C CA . PRO A 1 110 ? -6.149 -5.455 8.319 1.00 85.31 110 PRO A CA 1
ATOM 867 C C . PRO A 1 110 ? -6.347 -4.962 9.756 1.00 85.31 110 PRO A C 1
ATOM 869 O O . PRO A 1 110 ? -6.940 -5.637 10.597 1.00 85.31 110 PRO A O 1
ATOM 872 N N . GLY A 1 111 ? -5.781 -3.798 10.057 1.00 86.56 111 GLY A N 1
ATOM 873 C CA . GLY A 1 111 ? -5.690 -3.283 11.417 1.00 86.56 111 GLY A CA 1
ATOM 874 C C . GLY A 1 111 ? -4.880 -1.995 11.472 1.00 86.56 111 GLY A C 1
ATOM 875 O O . GLY A 1 111 ? -4.769 -1.283 10.476 1.00 86.56 111 GLY A O 1
ATOM 876 N N . ARG A 1 112 ? -4.297 -1.692 12.636 1.00 87.81 112 ARG A N 1
ATOM 877 C CA . ARG A 1 112 ? -3.619 -0.406 12.890 1.00 87.81 112 ARG A CA 1
ATOM 878 C C . ARG A 1 112 ? -2.345 -0.160 12.076 1.00 87.81 112 ARG A C 1
ATOM 880 O O . ARG A 1 112 ? -1.895 0.973 12.049 1.00 87.81 112 ARG A O 1
ATOM 887 N N . LEU A 1 113 ? -1.760 -1.189 11.465 1.00 91.50 113 LEU A N 1
ATOM 888 C CA . LEU A 1 113 ? -0.456 -1.093 10.797 1.00 91.50 113 LEU A CA 1
ATOM 889 C C . LEU A 1 113 ? -0.565 -1.047 9.268 1.00 91.50 113 LEU A C 1
ATOM 891 O O . LEU A 1 113 ? 0.128 -0.263 8.629 1.00 91.50 113 LEU A O 1
ATOM 895 N N . LEU A 1 114 ? -1.475 -1.839 8.687 1.00 95.00 114 LEU A N 1
ATOM 896 C CA . LEU A 1 114 ? -1.559 -2.025 7.237 1.00 95.00 114 LEU A CA 1
ATOM 897 C C . LEU A 1 114 ? -1.829 -0.717 6.476 1.00 95.00 114 LEU A C 1
ATOM 899 O O . LEU A 1 114 ? -1.076 -0.364 5.573 1.00 95.00 114 LEU A O 1
ATOM 903 N N . LEU A 1 115 ? -2.903 0.002 6.826 1.00 95.56 115 LEU A N 1
ATOM 904 C CA . LEU A 1 115 ? -3.281 1.197 6.072 1.00 95.56 115 LEU A CA 1
ATOM 905 C C . LEU A 1 115 ? -2.276 2.352 6.243 1.00 95.56 115 LEU A C 1
ATOM 907 O O . LEU A 1 115 ? -1.921 2.932 5.223 1.00 95.56 115 LEU A O 1
ATOM 911 N N . PRO A 1 116 ? -1.731 2.644 7.443 1.00 94.25 116 PRO A N 1
ATOM 912 C CA . PRO A 1 116 ? -0.660 3.636 7.579 1.00 94.25 116 PRO A CA 1
ATOM 913 C C . PRO A 1 116 ? 0.594 3.321 6.757 1.00 94.25 116 PRO A C 1
ATOM 915 O O . PRO A 1 116 ? 1.154 4.224 6.136 1.00 94.25 116 PRO A O 1
ATOM 918 N N . LEU A 1 117 ? 1.010 2.049 6.683 1.00 95.25 117 LEU A N 1
ATOM 919 C CA . LEU A 1 117 ? 2.122 1.638 5.821 1.00 95.25 117 LEU A CA 1
ATOM 920 C C . LEU A 1 117 ? 1.820 1.935 4.345 1.00 95.25 117 LEU A C 1
ATOM 922 O O . LEU A 1 117 ? 2.623 2.575 3.665 1.00 95.25 117 LEU A O 1
ATOM 926 N N . ILE A 1 118 ? 0.645 1.525 3.859 1.00 96.62 118 ILE A N 1
ATOM 927 C CA . ILE A 1 118 ? 0.207 1.795 2.482 1.00 96.62 118 ILE A CA 1
ATOM 928 C C . ILE A 1 118 ? 0.145 3.307 2.220 1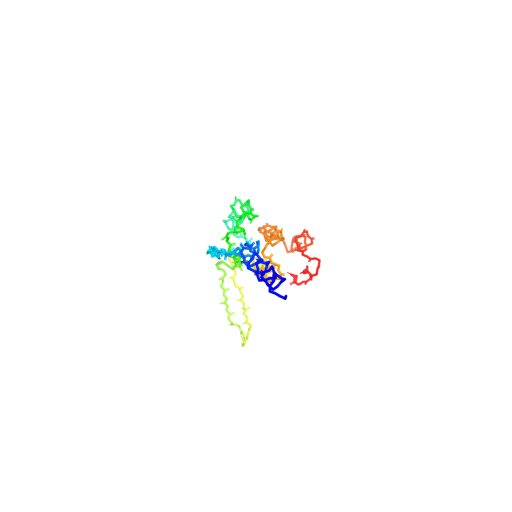.00 96.62 118 ILE A C 1
ATOM 930 O O . ILE A 1 118 ? 0.694 3.777 1.224 1.00 96.62 118 ILE A O 1
ATOM 934 N N . SER A 1 119 ? -0.464 4.083 3.119 1.00 95.38 119 SER A N 1
ATOM 935 C CA . SER A 1 119 ? -0.568 5.543 3.020 1.00 95.38 119 SER A CA 1
ATOM 936 C C . SER A 1 119 ? 0.793 6.240 3.018 1.00 95.38 119 SER A C 1
ATOM 938 O O . SER A 1 119 ? 0.949 7.240 2.312 1.00 95.38 119 SER A O 1
ATOM 940 N N . CYS A 1 120 ? 1.779 5.730 3.760 1.00 95.31 120 CYS A N 1
ATOM 941 C CA . CYS A 1 120 ? 3.151 6.240 3.747 1.00 95.31 120 CYS A CA 1
ATOM 942 C C . CYS A 1 120 ? 3.814 6.024 2.377 1.00 95.31 120 CYS A C 1
ATOM 944 O O . CYS A 1 120 ? 4.415 6.945 1.823 1.00 95.31 120 CYS A O 1
ATOM 946 N N . LEU A 1 121 ? 3.639 4.835 1.793 1.00 95.56 121 LEU A N 1
ATOM 947 C CA . LEU A 1 121 ? 4.230 4.472 0.502 1.00 95.56 121 LEU A CA 1
ATOM 948 C C . LEU A 1 121 ? 3.585 5.201 -0.694 1.00 95.56 121 LEU A C 1
ATOM 950 O O . LEU A 1 121 ? 4.248 5.403 -1.712 1.00 95.56 121 LEU A O 1
ATOM 954 N N . GLN A 1 122 ? 2.329 5.642 -0.583 1.00 96.62 122 GLN A N 1
ATOM 955 C CA . GLN A 1 122 ? 1.637 6.420 -1.622 1.00 96.62 122 GLN A CA 1
ATOM 956 C C . GLN A 1 122 ? 2.412 7.690 -2.032 1.00 96.62 122 GLN A C 1
ATOM 958 O O . GLN A 1 122 ? 2.832 8.480 -1.181 1.00 96.62 122 GLN A O 1
ATOM 963 N N . GLN A 1 123 ? 2.569 7.907 -3.343 1.00 93.69 123 GLN A N 1
ATOM 964 C CA . GLN A 1 123 ? 3.370 8.994 -3.938 1.00 93.69 123 GLN A CA 1
ATOM 965 C C . GLN A 1 123 ? 4.840 9.042 -3.479 1.00 93.69 123 GLN A C 1
ATOM 967 O O . GLN A 1 123 ? 5.482 10.097 -3.498 1.00 93.69 123 GLN A O 1
ATOM 972 N N . SER A 1 124 ? 5.415 7.912 -3.071 1.00 91.00 124 SER A N 1
ATOM 973 C CA . SER A 1 124 ? 6.854 7.845 -2.820 1.00 91.00 124 SER A CA 1
ATOM 974 C C . SER A 1 124 ? 7.623 7.884 -4.140 1.00 91.00 124 SER A C 1
ATOM 976 O O . SER A 1 124 ? 7.578 6.943 -4.918 1.00 91.00 124 SER A O 1
ATOM 978 N N . LEU A 1 125 ? 8.333 8.984 -4.399 1.00 87.44 125 LEU A N 1
ATOM 979 C CA . LEU A 1 125 ? 9.099 9.188 -5.640 1.00 87.44 125 LEU A CA 1
ATOM 980 C C . LEU A 1 125 ? 10.486 8.527 -5.629 1.00 87.44 125 LEU A C 1
ATOM 982 O O . LEU A 1 125 ? 11.206 8.572 -6.623 1.00 87.44 125 LEU A O 1
ATOM 986 N N . HIS A 1 126 ? 10.855 7.908 -4.511 1.00 84.69 126 HIS A N 1
ATOM 987 C CA . HIS A 1 126 ? 12.144 7.269 -4.310 1.00 84.69 126 HIS A CA 1
ATOM 988 C C . HIS A 1 126 ? 11.950 5.947 -3.560 1.00 84.69 126 HIS A C 1
ATOM 990 O O . HIS A 1 126 ? 11.092 5.843 -2.683 1.00 84.69 126 HIS A O 1
ATOM 996 N N . ALA A 1 127 ? 12.725 4.927 -3.937 1.00 76.19 127 ALA A N 1
ATOM 997 C CA . ALA A 1 127 ? 12.620 3.583 -3.367 1.00 76.19 127 ALA A CA 1
ATOM 998 C C . ALA A 1 127 ? 13.144 3.497 -1.921 1.00 76.19 127 ALA A C 1
ATOM 1000 O O . ALA A 1 127 ? 12.723 2.629 -1.170 1.00 76.19 127 ALA A O 1
ATOM 1001 N N . ASP A 1 128 ? 14.008 4.422 -1.500 1.00 82.62 128 ASP A N 1
ATOM 1002 C CA . ASP A 1 128 ? 14.487 4.549 -0.115 1.00 82.62 128 ASP A CA 1
ATOM 1003 C C . ASP A 1 128 ? 13.344 4.767 0.894 1.00 82.62 128 ASP A C 1
ATOM 1005 O O . ASP A 1 128 ? 13.407 4.283 2.029 1.00 82.62 128 ASP A O 1
ATOM 1009 N N . LYS A 1 129 ? 12.251 5.409 0.464 1.00 86.31 129 LYS A N 1
ATOM 1010 C CA . LYS A 1 129 ? 11.037 5.558 1.272 1.00 86.31 129 LYS A CA 1
ATOM 1011 C C . LYS A 1 129 ? 10.387 4.226 1.628 1.00 86.31 129 LYS A C 1
ATOM 1013 O O . LYS A 1 129 ? 9.695 4.177 2.642 1.00 86.31 129 LYS A O 1
ATOM 1018 N N . LEU A 1 130 ? 10.629 3.153 0.867 1.00 87.25 130 LEU A N 1
ATOM 1019 C CA . LEU A 1 130 ? 10.140 1.820 1.220 1.00 87.25 130 LEU A CA 1
ATOM 1020 C C . LEU A 1 130 ? 10.660 1.399 2.593 1.00 87.25 130 LEU A C 1
ATOM 1022 O O . LEU A 1 130 ? 9.865 1.114 3.486 1.00 87.25 130 LEU A O 1
ATOM 1026 N N . HIS A 1 131 ? 11.977 1.463 2.792 1.00 88.88 131 HIS A N 1
ATOM 1027 C CA . HIS A 1 131 ? 12.601 1.137 4.072 1.00 88.88 131 HIS A CA 1
ATOM 1028 C C . HIS A 1 131 ? 12.113 2.055 5.192 1.00 88.88 131 HIS A C 1
ATOM 1030 O O . HIS A 1 131 ? 11.835 1.592 6.296 1.00 88.88 131 HIS A O 1
ATOM 1036 N N . GLN A 1 132 ? 11.992 3.358 4.925 1.00 92.25 132 GLN A N 1
ATOM 1037 C CA . GLN A 1 132 ? 11.519 4.314 5.925 1.00 92.25 132 GLN A CA 1
ATOM 1038 C C . GLN A 1 132 ? 10.089 3.990 6.384 1.00 92.25 132 GLN A C 1
ATOM 1040 O O . GLN A 1 132 ? 9.829 3.918 7.585 1.00 92.25 132 GLN A O 1
ATOM 1045 N N . CYS A 1 133 ? 9.173 3.767 5.440 1.00 93.94 133 CYS A N 1
ATOM 1046 C CA . CYS A 1 133 ? 7.782 3.441 5.735 1.00 93.94 133 CYS A CA 1
ATOM 1047 C C . CYS A 1 133 ? 7.643 2.065 6.399 1.00 93.94 133 CYS A C 1
ATOM 1049 O O . CYS A 1 133 ? 6.900 1.937 7.372 1.00 93.94 133 CYS A O 1
ATOM 1051 N N . ALA A 1 134 ? 8.377 1.056 5.918 1.00 91.75 134 ALA A N 1
ATOM 1052 C CA . ALA A 1 134 ? 8.376 -0.285 6.496 1.00 91.75 134 ALA A CA 1
ATOM 1053 C C . ALA A 1 134 ? 8.857 -0.258 7.953 1.00 91.75 134 ALA A C 1
ATOM 1055 O O . ALA A 1 134 ? 8.152 -0.741 8.832 1.00 91.75 134 ALA A O 1
ATOM 1056 N N . ASN A 1 135 ? 9.976 0.407 8.247 1.00 91.25 135 ASN A N 1
ATOM 1057 C CA . ASN A 1 135 ? 10.477 0.533 9.619 1.00 91.25 135 ASN A CA 1
ATOM 1058 C C . ASN A 1 135 ? 9.527 1.309 10.547 1.00 91.25 135 ASN A C 1
ATOM 1060 O O . ASN A 1 135 ? 9.483 1.042 11.746 1.00 91.25 135 ASN A O 1
ATOM 1064 N N . ALA A 1 136 ? 8.779 2.278 10.013 1.00 92.00 136 ALA A N 1
ATOM 1065 C CA . ALA A 1 136 ? 7.850 3.082 10.803 1.00 92.00 136 ALA A CA 1
ATOM 1066 C C . ALA A 1 136 ? 6.512 2.375 11.081 1.00 92.00 136 ALA A C 1
ATOM 1068 O O . ALA A 1 136 ? 5.884 2.643 12.109 1.00 92.00 136 ALA A O 1
ATOM 1069 N N . HIS A 1 137 ? 6.051 1.510 10.170 1.00 93.94 137 HIS A N 1
ATOM 1070 C CA . HIS A 1 137 ? 4.666 1.028 10.174 1.00 93.94 137 HIS A CA 1
ATOM 1071 C C . HIS A 1 137 ? 4.496 -0.491 10.042 1.00 93.94 137 HIS A C 1
ATOM 1073 O O . HIS A 1 137 ? 3.409 -0.985 10.343 1.00 93.94 137 HIS A O 1
ATOM 1079 N N . ALA A 1 138 ? 5.510 -1.250 9.622 1.00 91.75 138 ALA A N 1
ATOM 1080 C CA . ALA A 1 138 ? 5.436 -2.708 9.548 1.00 91.75 138 ALA A CA 1
ATOM 1081 C C . ALA A 1 138 ? 5.871 -3.364 10.876 1.00 91.75 138 ALA A C 1
ATOM 1083 O O . ALA A 1 138 ? 6.674 -2.802 11.623 1.00 91.75 138 ALA A O 1
ATOM 1084 N N . PRO A 1 139 ? 5.370 -4.572 11.196 1.00 91.50 139 PRO A N 1
ATOM 1085 C CA . PRO A 1 139 ? 5.960 -5.393 12.250 1.00 91.50 139 PRO A CA 1
ATOM 1086 C C . PRO A 1 139 ? 7.445 -5.668 11.969 1.00 91.50 139 PRO A C 1
ATOM 1088 O O . PRO A 1 139 ? 7.812 -5.915 10.826 1.00 91.50 139 PRO A O 1
ATOM 1091 N N . VAL A 1 140 ? 8.284 -5.707 13.012 1.00 85.00 140 VAL A N 1
ATOM 1092 C CA . VAL A 1 140 ? 9.748 -5.889 12.879 1.00 85.00 140 VAL A CA 1
ATOM 1093 C C . VAL A 1 140 ? 10.118 -7.116 12.035 1.00 85.00 140 VAL A C 1
ATOM 1095 O O . VAL A 1 140 ? 11.012 -7.030 11.208 1.00 85.00 140 VAL A O 1
ATOM 1098 N N . GLY A 1 141 ? 9.400 -8.234 12.190 1.00 86.62 141 GLY A N 1
ATOM 1099 C CA . GLY A 1 141 ? 9.654 -9.461 11.422 1.00 86.62 141 GLY A CA 1
ATOM 1100 C C . GLY A 1 141 ? 9.146 -9.454 9.976 1.00 86.62 141 GLY A C 1
ATOM 1101 O O . GLY A 1 141 ? 9.342 -10.440 9.289 1.00 86.62 141 GLY A O 1
ATOM 1102 N N . VAL A 1 142 ? 8.475 -8.388 9.531 1.00 87.06 142 VAL A N 1
ATOM 1103 C CA . VAL A 1 142 ? 7.898 -8.268 8.179 1.00 87.06 142 VAL A CA 1
ATOM 1104 C C . VAL A 1 142 ? 8.711 -7.312 7.304 1.00 87.06 142 VAL A C 1
ATOM 1106 O O . VAL A 1 142 ? 8.603 -7.366 6.087 1.00 87.06 142 VAL A O 1
ATOM 1109 N N . VAL A 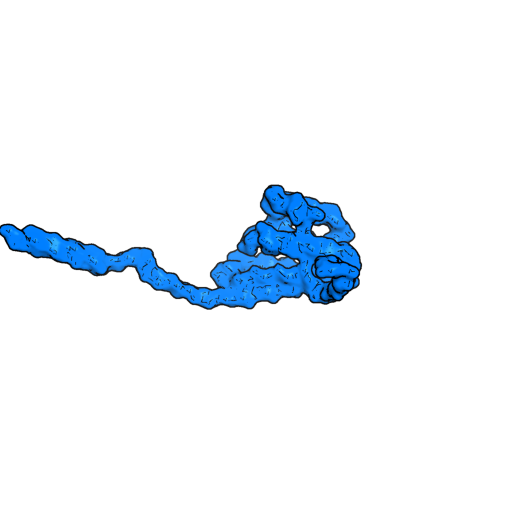1 143 ? 9.536 -6.437 7.892 1.00 85.44 143 VAL A N 1
ATOM 1110 C CA . VAL A 1 143 ? 10.274 -5.398 7.150 1.00 85.44 143 VAL A CA 1
ATOM 1111 C C . VAL A 1 143 ? 11.113 -5.998 6.022 1.00 85.44 143 VAL A C 1
ATOM 1113 O O . VAL A 1 143 ? 10.985 -5.545 4.889 1.00 85.44 143 VAL A O 1
ATOM 1116 N N . ASP A 1 144 ? 11.898 -7.035 6.315 1.00 83.88 144 ASP A N 1
ATOM 1117 C CA . ASP A 1 144 ? 12.781 -7.685 5.337 1.00 83.88 144 ASP A CA 1
ATOM 1118 C C . ASP A 1 144 ? 12.014 -8.455 4.248 1.00 83.88 144 ASP A C 1
ATOM 1120 O O . ASP A 1 144 ? 12.562 -8.709 3.185 1.00 83.88 144 ASP A O 1
ATOM 1124 N N . GLU A 1 145 ? 10.746 -8.806 4.485 1.00 81.62 145 GLU A N 1
ATOM 1125 C CA . GLU A 1 145 ? 9.883 -9.480 3.502 1.00 81.62 145 GLU A CA 1
ATOM 1126 C C . GLU A 1 145 ? 9.175 -8.488 2.555 1.00 81.62 145 GLU A C 1
ATOM 1128 O O . GLU A 1 145 ? 8.617 -8.884 1.530 1.00 81.62 145 GLU A O 1
ATOM 1133 N N . LEU A 1 146 ? 9.168 -7.193 2.894 1.00 79.31 146 LEU A N 1
ATOM 1134 C CA . LEU A 1 146 ? 8.594 -6.127 2.062 1.00 79.31 146 LEU A CA 1
ATOM 1135 C C . LEU A 1 146 ? 9.578 -5.558 1.032 1.00 79.31 146 LEU A C 1
ATOM 1137 O O . LEU A 1 146 ? 9.141 -4.833 0.133 1.00 79.31 146 LEU A O 1
ATOM 1141 N N . ILE A 1 147 ? 10.873 -5.821 1.213 1.00 68.50 147 ILE A N 1
ATOM 1142 C CA . ILE A 1 147 ? 12.004 -5.263 0.457 1.00 68.50 147 ILE A CA 1
ATOM 1143 C C . ILE A 1 147 ? 12.504 -6.307 -0.541 1.00 68.50 147 ILE A C 1
ATOM 1145 O O . ILE A 1 147 ? 12.763 -5.909 -1.700 1.00 68.50 147 ILE A O 1
#

pLDDT: mean 89.17, std 9.65, range [59.5, 98.44]

Sequence (147 aa):
MGLGLLLIFAILIALQLVPNPNSGHRVKVPTVQLRVFYESLCPDSTSFLRTQLEPLWPTLLQFV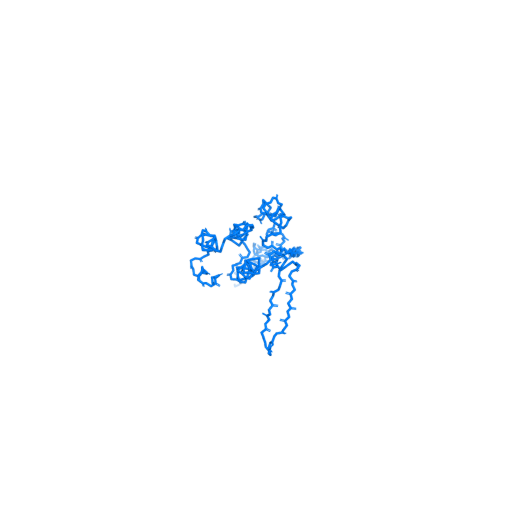NVSLVPYGKASWKQVDNDDYVFHCQHGKLECTLNQAMSCAVELIRPGRLLLPLISCLQQSLHADKLHQCANAHAPVGVVDELI